Protein AF-A0A7V9GWQ8-F1 (afdb_monomer_lite)

pLDDT: mean 90.61, std 9.36, range [33.72, 96.94]

Secondary structure (DSSP, 8-state):
--PPPP-PPSS-----HHHHHHHHH--TT-TTTHHHHHHHHHHHHHHHHHHHHHHTTSTTHHHHHHHHHHHHS---S-HHHHHHHHHHHTTS-GGG-------EEEEEETTEEEEEE-HHHHHHHHHHHTTTS--TT--

Sequence (139 aa):
WSLPVAKVRRGQNRLNGAEALAFARMRYELPGGDFDRSLDQGLLLLGGLRRVREIADEPGTFERLVASFLANTDVDLPPAELYRLARAVLQVQPSKVTRCVIPGRTGSAGTASVVFADVDKARSWTGRARADAALQGGC

Radius of gyration: 17.51 Å; chains: 1; bounding box: 38×32×46 Å

Structure (mmCIF, N/CA/C/O backbone):
data_AF-A0A7V9GWQ8-F1
#
_entry.id   AF-A0A7V9GWQ8-F1
#
loop_
_atom_site.group_PDB
_atom_site.id
_atom_site.type_symbol
_atom_site.label_atom_id
_atom_site.label_alt_id
_atom_site.label_comp_id
_atom_site.label_asym_id
_atom_site.label_entity_id
_atom_site.label_seq_id
_atom_site.pdbx_PDB_ins_code
_atom_site.Cartn_x
_atom_site.Cartn_y
_atom_site.Cartn_z
_atom_site.occupancy
_atom_site.B_iso_or_equiv
_atom_site.auth_seq_id
_atom_site.auth_comp_id
_atom_site.auth_asym_id
_atom_site.auth_atom_id
_atom_site.pdbx_PDB_model_num
ATOM 1 N N . TRP A 1 1 ? 21.521 12.489 2.924 1.00 33.72 1 TRP A N 1
ATOM 2 C CA . TRP A 1 1 ? 20.822 11.725 3.974 1.00 33.72 1 TRP A CA 1
ATOM 3 C C . TRP A 1 1 ? 20.747 10.265 3.572 1.00 33.72 1 TRP A C 1
ATOM 5 O O . TRP A 1 1 ? 19.880 9.886 2.792 1.00 33.72 1 TRP A O 1
ATOM 15 N N . SER A 1 2 ? 21.701 9.466 4.039 1.00 42.97 2 SER A N 1
ATOM 16 C CA . SER A 1 2 ? 21.697 8.015 3.852 1.00 42.97 2 SER A CA 1
ATOM 17 C C . SER A 1 2 ? 20.751 7.434 4.895 1.00 42.97 2 SER A C 1
ATOM 19 O O . SER A 1 2 ? 21.027 7.532 6.089 1.00 42.97 2 SER A O 1
ATOM 21 N N . LEU A 1 3 ? 19.607 6.896 4.472 1.00 52.41 3 LEU A N 1
ATOM 22 C CA . LEU A 1 3 ? 18.796 6.095 5.383 1.00 52.41 3 LEU A CA 1
ATOM 23 C C . LEU A 1 3 ? 19.595 4.832 5.738 1.00 52.41 3 LEU A C 1
ATOM 25 O O . LEU A 1 3 ? 20.241 4.274 4.846 1.00 52.41 3 LEU A O 1
ATOM 29 N N . PRO A 1 4 ? 19.575 4.375 7.000 1.00 57.25 4 PRO A N 1
ATOM 30 C CA . PRO A 1 4 ? 20.115 3.067 7.340 1.00 57.25 4 PRO A CA 1
ATOM 31 C C . PRO A 1 4 ? 19.449 2.009 6.457 1.00 57.25 4 PRO A C 1
ATOM 33 O O . PRO A 1 4 ? 18.238 2.069 6.246 1.00 57.25 4 PRO A O 1
ATOM 36 N N . VAL A 1 5 ? 20.214 1.043 5.948 1.00 61.62 5 VAL A N 1
ATOM 37 C CA . VAL A 1 5 ? 19.629 -0.128 5.280 1.00 61.62 5 VAL A CA 1
ATOM 38 C C . VAL A 1 5 ? 18.719 -0.820 6.295 1.00 61.62 5 VAL A C 1
ATOM 40 O O . VAL A 1 5 ? 19.164 -1.143 7.401 1.00 61.62 5 VAL A O 1
ATOM 43 N N . ALA A 1 6 ? 17.441 -1.010 5.958 1.00 65.56 6 ALA A N 1
ATOM 44 C CA . ALA A 1 6 ? 16.541 -1.763 6.820 1.00 65.56 6 ALA A CA 1
ATOM 45 C C . ALA A 1 6 ? 17.091 -3.188 6.946 1.00 65.56 6 ALA A C 1
ATOM 47 O O . ALA A 1 6 ? 17.176 -3.910 5.954 1.00 65.56 6 ALA A O 1
ATOM 48 N N . LYS A 1 7 ? 17.478 -3.604 8.157 1.00 74.62 7 LYS A N 1
ATOM 49 C CA . LYS A 1 7 ? 17.930 -4.978 8.419 1.00 74.62 7 LYS A CA 1
ATOM 50 C C . LYS A 1 7 ? 16.718 -5.906 8.474 1.00 74.62 7 LYS A C 1
ATOM 52 O O . LYS A 1 7 ? 16.275 -6.308 9.547 1.00 74.62 7 LYS A O 1
ATOM 57 N N . VAL A 1 8 ? 16.159 -6.212 7.310 1.00 83.75 8 VAL A N 1
ATOM 58 C CA . VAL A 1 8 ? 15.021 -7.122 7.171 1.00 83.75 8 VAL A CA 1
ATOM 59 C C . VAL A 1 8 ? 15.533 -8.553 7.098 1.00 83.75 8 VAL A C 1
ATOM 61 O O . VAL A 1 8 ? 16.440 -8.869 6.331 1.00 83.75 8 VAL A O 1
ATOM 64 N N . ARG A 1 9 ? 14.951 -9.441 7.904 1.00 88.12 9 ARG A N 1
ATOM 65 C CA . ARG A 1 9 ? 15.231 -10.883 7.856 1.00 88.12 9 ARG A CA 1
ATOM 66 C C . ARG A 1 9 ? 14.114 -11.628 7.141 1.00 88.12 9 ARG A C 1
ATOM 68 O O . ARG A 1 9 ? 12.979 -11.163 7.080 1.00 88.12 9 ARG A O 1
ATOM 75 N N . ARG A 1 10 ? 14.403 -12.838 6.663 1.00 86.38 10 ARG A N 1
ATOM 76 C CA . ARG A 1 10 ? 13.364 -13.746 6.163 1.00 86.38 10 ARG A CA 1
ATOM 77 C C . ARG A 1 10 ? 12.310 -13.984 7.258 1.00 86.38 10 ARG A C 1
ATOM 79 O O . ARG A 1 10 ? 12.658 -14.317 8.390 1.00 86.38 10 ARG A O 1
ATOM 86 N N . GLY A 1 11 ? 11.032 -13.845 6.906 1.00 90.31 11 GLY A N 1
ATOM 87 C CA . GLY A 1 11 ? 9.900 -14.079 7.809 1.00 90.31 11 GLY A CA 1
ATOM 88 C C . GLY A 1 11 ? 9.335 -12.802 8.439 1.00 90.31 11 GLY A C 1
ATOM 89 O O . GLY A 1 11 ? 9.331 -11.737 7.825 1.00 90.31 11 GLY A O 1
ATOM 90 N N . GLN A 1 12 ? 8.791 -12.920 9.652 1.00 91.06 12 GLN A N 1
ATOM 91 C CA . GLN A 1 12 ? 8.115 -11.808 10.320 1.00 91.06 12 GLN A CA 1
ATOM 92 C C . GLN A 1 12 ? 9.118 -10.782 10.859 1.00 91.06 12 GLN A C 1
ATOM 94 O O . GLN A 1 12 ? 10.038 -11.111 11.613 1.00 91.06 12 GLN A O 1
ATOM 99 N N . ASN A 1 13 ? 8.885 -9.517 10.519 1.00 93.00 13 ASN A N 1
ATOM 100 C CA . ASN A 1 13 ? 9.661 -8.378 10.990 1.00 93.00 13 ASN A CA 1
ATOM 101 C C . ASN A 1 13 ? 8.735 -7.390 11.703 1.00 93.00 13 ASN A C 1
ATOM 103 O O . ASN A 1 13 ? 7.576 -7.229 11.320 1.00 93.00 13 ASN A O 1
ATOM 107 N N . ARG A 1 14 ? 9.259 -6.724 12.732 1.00 93.44 14 ARG A N 1
ATOM 108 C CA . ARG A 1 14 ? 8.667 -5.516 13.311 1.00 93.44 14 ARG A CA 1
ATOM 109 C C . ARG A 1 14 ? 9.606 -4.376 12.971 1.00 93.44 14 ARG A C 1
ATOM 111 O O . ARG A 1 14 ? 10.782 -4.470 13.297 1.00 93.44 14 ARG A O 1
ATOM 118 N N . LEU A 1 15 ? 9.082 -3.368 12.288 1.00 93.81 15 LEU A N 1
ATOM 119 C CA . LEU A 1 15 ? 9.851 -2.229 11.809 1.00 93.81 15 LEU A CA 1
ATOM 120 C C . LEU A 1 15 ? 9.330 -0.968 12.494 1.00 93.81 15 LEU A C 1
ATOM 122 O O . LEU A 1 15 ? 8.116 -0.773 12.589 1.00 93.81 15 LEU A O 1
ATOM 126 N N . ASN A 1 16 ? 10.235 -0.113 12.957 1.00 93.19 16 ASN A N 1
ATOM 127 C CA . ASN A 1 16 ? 9.895 1.261 13.316 1.00 93.19 16 ASN A CA 1
ATOM 128 C C . ASN A 1 16 ? 9.713 2.128 12.050 1.00 93.19 16 ASN A C 1
ATOM 130 O O . ASN A 1 16 ? 9.889 1.655 10.928 1.00 93.19 16 ASN A O 1
ATOM 134 N N . GLY A 1 17 ? 9.373 3.411 12.212 1.00 92.06 17 GLY A N 1
ATOM 135 C CA . GLY A 1 17 ? 9.125 4.307 11.074 1.00 92.06 17 GLY A CA 1
ATOM 136 C C . GLY A 1 17 ? 10.322 4.474 10.126 1.00 92.06 17 GLY A C 1
ATOM 137 O O . GLY A 1 17 ? 10.147 4.449 8.909 1.00 92.06 17 GLY A O 1
ATOM 138 N N . ALA A 1 18 ? 11.542 4.587 10.657 1.00 92.38 18 ALA A N 1
ATOM 139 C CA . ALA A 1 18 ? 12.748 4.731 9.841 1.00 92.38 18 ALA A CA 1
ATOM 140 C C . ALA A 1 18 ? 13.083 3.435 9.085 1.00 92.38 18 ALA A C 1
ATOM 142 O O . ALA A 1 1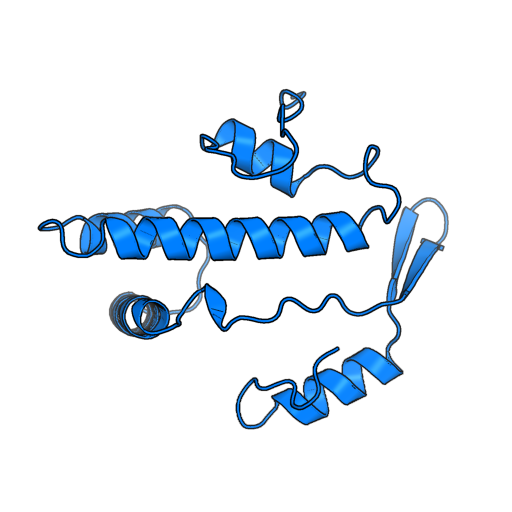8 ? 13.415 3.476 7.901 1.00 92.38 18 ALA A O 1
ATOM 143 N N . GLU A 1 19 ? 12.945 2.284 9.743 1.00 93.38 19 GLU A N 1
ATOM 144 C CA . GLU A 1 19 ? 13.148 0.967 9.133 1.00 93.38 19 GLU A CA 1
ATOM 145 C C . GLU A 1 19 ? 12.085 0.663 8.073 1.00 93.38 19 GLU A C 1
ATOM 147 O O . GLU A 1 19 ? 12.415 0.155 7.005 1.00 93.38 19 GLU A O 1
ATOM 152 N N . ALA A 1 20 ? 10.823 1.017 8.326 1.00 94.69 20 ALA A N 1
ATOM 153 C CA . ALA A 1 20 ? 9.733 0.878 7.366 1.00 94.69 20 ALA A CA 1
ATOM 154 C C . ALA A 1 20 ? 9.962 1.744 6.118 1.00 94.69 20 ALA A C 1
ATOM 156 O O . ALA A 1 20 ? 9.772 1.274 4.995 1.00 94.69 20 ALA A O 1
ATOM 157 N N . LEU A 1 21 ? 10.425 2.985 6.303 1.00 93.94 21 LEU A N 1
ATOM 158 C CA . LEU A 1 21 ? 10.778 3.875 5.199 1.00 93.94 21 LEU A CA 1
ATOM 159 C C . LEU A 1 21 ? 11.963 3.336 4.391 1.00 93.94 21 LEU A C 1
ATOM 161 O O . LEU A 1 21 ? 11.942 3.383 3.162 1.00 93.94 21 LEU A O 1
ATOM 165 N N . ALA A 1 22 ? 12.995 2.826 5.063 1.00 91.69 22 ALA A N 1
ATOM 166 C CA . ALA A 1 22 ? 14.139 2.217 4.397 1.00 91.69 22 ALA A CA 1
ATOM 167 C C . ALA A 1 22 ? 13.739 0.947 3.626 1.00 91.69 22 ALA A C 1
ATOM 169 O O . ALA A 1 22 ? 14.139 0.793 2.474 1.00 91.69 22 ALA A O 1
ATOM 170 N N . PHE A 1 23 ? 12.888 0.097 4.210 1.00 92.69 23 PHE A N 1
ATOM 171 C CA . PHE A 1 23 ? 12.331 -1.089 3.556 1.00 92.69 23 PHE A CA 1
ATOM 172 C C . PHE A 1 23 ? 11.558 -0.721 2.281 1.00 92.69 23 PHE A C 1
ATOM 174 O O . PHE A 1 23 ? 11.886 -1.202 1.203 1.00 92.69 23 PHE A O 1
ATOM 181 N N . ALA A 1 24 ? 10.618 0.227 2.357 1.00 93.44 24 ALA A N 1
ATOM 182 C CA . ALA A 1 24 ? 9.811 0.657 1.209 1.00 93.44 24 ALA A CA 1
ATOM 183 C C . ALA A 1 24 ? 10.601 1.357 0.083 1.00 93.44 24 ALA A C 1
ATOM 185 O O . ALA A 1 24 ? 10.078 1.549 -1.021 1.00 93.44 24 ALA A O 1
ATOM 186 N N . ARG A 1 25 ? 11.838 1.791 0.358 1.00 91.06 25 ARG A N 1
ATOM 187 C CA . ARG A 1 25 ? 12.713 2.497 -0.593 1.00 91.06 25 ARG A CA 1
ATOM 188 C C . ARG A 1 25 ? 13.822 1.623 -1.173 1.00 91.06 25 ARG A C 1
ATOM 190 O O . ARG A 1 25 ? 14.522 2.097 -2.072 1.00 91.06 25 ARG A O 1
ATOM 197 N N . MET A 1 26 ? 13.991 0.395 -0.683 1.00 88.38 26 MET A N 1
ATOM 198 C CA . MET A 1 26 ? 15.019 -0.521 -1.169 1.00 88.38 26 MET A CA 1
ATOM 199 C C . MET A 1 26 ? 14.842 -0.761 -2.675 1.00 88.38 26 MET A C 1
ATOM 201 O O . MET A 1 26 ? 13.729 -0.937 -3.157 1.00 88.38 26 MET A O 1
ATOM 205 N N . ARG A 1 27 ? 15.937 -0.683 -3.438 1.00 83.38 27 ARG A N 1
ATOM 206 C CA . ARG A 1 27 ? 15.916 -0.793 -4.910 1.00 83.38 27 ARG A CA 1
ATOM 207 C C . ARG A 1 27 ? 17.070 -1.628 -5.442 1.00 83.38 27 ARG A C 1
ATOM 209 O O . ARG A 1 27 ? 16.851 -2.541 -6.220 1.00 83.38 27 ARG A O 1
ATOM 216 N N . TYR A 1 28 ? 18.294 -1.288 -5.045 1.00 82.06 28 TYR A N 1
ATOM 217 C CA . TYR A 1 28 ? 19.507 -1.867 -5.633 1.00 82.06 28 TYR A CA 1
ATOM 218 C C . TYR A 1 28 ? 19.823 -3.278 -5.131 1.00 82.06 28 TYR A C 1
ATOM 220 O O . TYR A 1 28 ? 20.492 -4.033 -5.823 1.00 82.06 28 TYR A O 1
ATOM 228 N N . GLU A 1 29 ? 19.331 -3.635 -3.946 1.00 81.69 29 GLU A N 1
ATOM 229 C CA . GLU A 1 29 ? 19.513 -4.965 -3.352 1.00 81.69 29 GLU A CA 1
ATOM 230 C C . GLU A 1 29 ? 18.417 -5.956 -3.793 1.00 81.69 29 GLU A C 1
ATOM 232 O O . GLU A 1 29 ? 18.490 -7.138 -3.465 1.00 81.69 29 GLU A O 1
ATOM 237 N N . LEU A 1 30 ? 17.410 -5.491 -4.548 1.00 83.81 30 LEU A N 1
ATOM 238 C CA . LEU A 1 30 ? 16.283 -6.301 -5.009 1.00 83.81 30 LEU A CA 1
ATOM 239 C C . LEU A 1 30 ? 16.519 -6.790 -6.448 1.00 83.81 30 LEU A C 1
ATOM 241 O O . LEU A 1 30 ? 16.665 -5.953 -7.344 1.00 83.81 30 LEU A O 1
ATOM 245 N N . PRO A 1 31 ? 16.511 -8.111 -6.714 1.00 85.62 31 PRO A N 1
ATOM 246 C CA . PRO A 1 31 ? 16.719 -8.655 -8.059 1.00 85.62 31 PRO A CA 1
ATOM 247 C C . PRO A 1 31 ? 15.725 -8.126 -9.107 1.00 85.62 31 PRO A C 1
ATOM 249 O O . PRO A 1 31 ? 16.110 -7.878 -10.247 1.00 85.62 31 PRO A O 1
ATOM 252 N N . GLY A 1 32 ? 14.460 -7.920 -8.726 1.00 87.00 32 GLY A N 1
ATOM 253 C CA . GLY A 1 32 ? 13.404 -7.349 -9.567 1.00 87.00 32 GLY A CA 1
ATOM 254 C C . GLY A 1 32 ? 13.335 -5.817 -9.544 1.00 87.00 32 GLY A C 1
ATOM 255 O O . GLY A 1 32 ? 12.442 -5.231 -10.161 1.00 87.00 32 GLY A O 1
ATOM 256 N N . GLY A 1 33 ? 14.259 -5.146 -8.846 1.00 88.88 33 GLY A N 1
ATOM 257 C CA . GLY A 1 33 ? 14.378 -3.691 -8.803 1.00 88.88 33 GLY A CA 1
ATOM 258 C C . GLY A 1 33 ? 13.087 -2.990 -8.378 1.00 88.88 33 GLY A C 1
ATOM 259 O O . GLY A 1 33 ? 12.552 -3.224 -7.296 1.00 88.88 33 GLY A O 1
ATOM 260 N N . ASP A 1 34 ? 12.580 -2.100 -9.236 1.00 91.19 34 ASP A N 1
ATOM 261 C CA . ASP A 1 34 ? 11.386 -1.303 -8.936 1.00 91.19 34 ASP A CA 1
ATOM 262 C C . ASP A 1 34 ? 10.108 -2.153 -8.789 1.00 91.19 34 ASP A C 1
ATOM 264 O O . ASP A 1 34 ? 9.213 -1.751 -8.047 1.00 91.19 34 ASP A O 1
ATOM 268 N N . PHE A 1 35 ? 10.027 -3.330 -9.425 1.00 93.25 35 PHE A N 1
ATOM 269 C CA . PHE A 1 35 ? 8.871 -4.227 -9.297 1.00 93.25 35 PHE A CA 1
ATOM 270 C C . PHE A 1 35 ? 8.813 -4.888 -7.917 1.00 93.25 35 PHE A C 1
ATOM 272 O O . PHE A 1 35 ? 7.763 -4.879 -7.271 1.00 93.25 35 PHE A O 1
ATOM 279 N N . ASP A 1 36 ? 9.950 -5.390 -7.434 1.00 91.88 36 ASP A N 1
ATOM 280 C CA . ASP A 1 36 ? 10.071 -5.930 -6.077 1.00 91.88 36 ASP A CA 1
ATOM 281 C C . ASP A 1 36 ? 9.842 -4.826 -5.039 1.00 91.88 36 ASP A C 1
ATOM 283 O O . ASP A 1 36 ? 9.122 -5.027 -4.064 1.00 91.88 36 ASP A O 1
ATOM 287 N N . ARG A 1 37 ? 10.350 -3.612 -5.290 1.00 92.69 37 ARG A N 1
ATOM 288 C CA . ARG A 1 37 ? 10.074 -2.464 -4.418 1.00 92.69 37 ARG A CA 1
ATOM 289 C C . ARG A 1 37 ? 8.576 -2.164 -4.325 1.00 92.69 37 ARG A C 1
ATOM 291 O O . ARG A 1 37 ? 8.071 -1.922 -3.231 1.00 92.69 37 ARG A O 1
ATOM 298 N N . SER A 1 38 ? 7.841 -2.182 -5.439 1.00 94.62 38 SER A N 1
ATOM 299 C CA . SER A 1 38 ? 6.379 -2.023 -5.420 1.00 94.62 38 SER A CA 1
ATOM 300 C C . SER A 1 38 ? 5.680 -3.159 -4.666 1.00 94.62 38 SER A C 1
ATOM 302 O O . SER A 1 38 ? 4.700 -2.919 -3.954 1.00 94.62 38 SER A O 1
ATOM 304 N N . LEU A 1 39 ? 6.198 -4.386 -4.761 1.00 92.88 39 LEU A N 1
ATOM 305 C CA . LEU A 1 39 ? 5.695 -5.522 -3.993 1.00 92.88 39 LEU A CA 1
ATOM 306 C C . LEU A 1 39 ? 5.887 -5.309 -2.479 1.00 92.88 39 LEU A C 1
ATOM 308 O O . LEU A 1 39 ? 4.947 -5.541 -1.706 1.00 92.88 39 LEU A O 1
ATOM 312 N N . ASP A 1 40 ? 7.060 -4.830 -2.066 1.00 94.00 40 ASP A N 1
ATOM 313 C CA . ASP A 1 40 ? 7.406 -4.505 -0.678 1.00 94.00 40 ASP A CA 1
ATOM 314 C C . ASP A 1 40 ? 6.579 -3.340 -0.126 1.00 94.00 40 ASP A C 1
ATOM 316 O O . ASP A 1 40 ? 6.079 -3.408 0.998 1.00 94.00 40 ASP A O 1
ATOM 320 N N . GLN A 1 41 ? 6.327 -2.305 -0.929 1.00 95.38 41 GLN A N 1
ATOM 321 C CA . GLN A 1 41 ? 5.420 -1.210 -0.567 1.00 95.38 41 GLN A CA 1
ATOM 322 C C . GLN A 1 41 ? 3.999 -1.723 -0.293 1.00 95.38 41 GLN A C 1
ATOM 324 O O . GLN A 1 41 ? 3.390 -1.362 0.715 1.00 95.38 41 GLN A O 1
ATOM 329 N N . GLY A 1 42 ? 3.493 -2.644 -1.121 1.00 95.31 42 GLY A N 1
ATOM 330 C CA . GLY A 1 42 ? 2.226 -3.326 -0.851 1.00 95.31 42 GLY A CA 1
ATOM 331 C C . GLY A 1 42 ? 2.258 -4.160 0.437 1.00 95.31 42 GLY A C 1
ATOM 332 O O . GLY A 1 42 ? 1.265 -4.220 1.165 1.00 95.31 42 GLY A O 1
ATOM 333 N N . LEU A 1 43 ? 3.393 -4.791 0.761 1.00 94.62 43 LEU A N 1
ATOM 334 C CA . LEU A 1 43 ? 3.558 -5.524 2.020 1.00 94.62 43 LEU A CA 1
ATOM 335 C C . LEU A 1 43 ? 3.537 -4.585 3.231 1.00 94.62 43 LEU A C 1
ATOM 337 O O . LEU A 1 43 ? 2.913 -4.920 4.240 1.00 94.62 43 LEU A O 1
ATOM 341 N N . LEU A 1 44 ? 4.167 -3.413 3.123 1.00 95.94 44 LEU A N 1
ATOM 342 C CA . LEU A 1 44 ? 4.150 -2.387 4.161 1.00 95.94 44 LEU A CA 1
ATOM 343 C C . LEU A 1 44 ? 2.722 -1.898 4.434 1.00 95.94 44 LEU A C 1
ATOM 345 O O . LEU A 1 44 ? 2.325 -1.838 5.596 1.00 95.94 44 LEU A O 1
ATOM 349 N N . LEU A 1 45 ? 1.925 -1.632 3.391 1.00 95.81 45 LEU A N 1
ATOM 350 C CA . LEU A 1 45 ? 0.516 -1.240 3.542 1.00 95.81 45 LEU A CA 1
ATOM 351 C C . LEU A 1 45 ? -0.301 -2.312 4.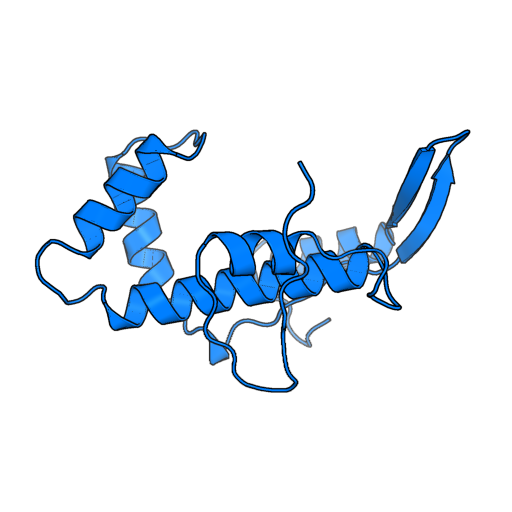281 1.00 95.81 45 LEU A C 1
ATOM 353 O O . LEU A 1 45 ? -1.049 -1.997 5.206 1.00 95.81 45 LEU A O 1
ATOM 357 N N . LEU A 1 46 ? -0.117 -3.594 3.941 1.00 96.19 46 LEU A N 1
ATOM 358 C CA . LEU A 1 46 ? -0.783 -4.694 4.650 1.00 96.19 46 LEU A CA 1
ATOM 359 C C . LEU A 1 46 ? -0.292 -4.864 6.091 1.00 96.19 46 LEU A C 1
ATOM 361 O O . LEU A 1 46 ? -1.084 -5.203 6.971 1.00 96.19 46 LEU A O 1
ATOM 365 N N . GLY A 1 47 ? 1.001 -4.658 6.347 1.00 96.00 47 GLY A N 1
ATOM 366 C CA . GLY A 1 47 ? 1.564 -4.641 7.697 1.00 96.00 47 GLY A CA 1
ATOM 367 C C . GLY A 1 47 ? 0.965 -3.519 8.547 1.00 96.00 47 GLY A C 1
ATOM 368 O O . GLY A 1 47 ? 0.538 -3.768 9.673 1.00 96.00 47 GLY A O 1
ATOM 369 N N . GLY A 1 48 ? 0.848 -2.321 7.970 1.00 95.62 48 GLY A N 1
ATOM 370 C CA . GLY A 1 48 ? 0.168 -1.177 8.570 1.00 95.62 48 GLY A CA 1
ATOM 371 C C . GLY A 1 48 ? -1.294 -1.483 8.886 1.00 95.62 48 GLY A C 1
ATOM 372 O O . GLY A 1 48 ? -1.707 -1.317 10.029 1.00 95.62 48 GLY A O 1
ATOM 373 N N . LEU A 1 49 ? -2.056 -2.027 7.930 1.00 96.50 49 LEU A N 1
ATOM 374 C CA . LEU A 1 49 ? -3.452 -2.415 8.157 1.00 96.50 49 LEU A CA 1
ATOM 375 C C . LEU A 1 49 ? -3.595 -3.438 9.292 1.00 96.50 49 LEU A C 1
ATOM 377 O O . LEU A 1 49 ? -4.469 -3.281 10.142 1.00 96.50 49 LEU A O 1
ATOM 381 N N . ARG A 1 50 ? -2.736 -4.469 9.341 1.00 96.19 50 ARG A N 1
ATOM 382 C CA . ARG A 1 50 ? -2.716 -5.421 10.467 1.00 96.19 50 ARG A CA 1
ATOM 383 C C . ARG A 1 50 ? -2.506 -4.691 11.788 1.00 96.19 50 ARG A C 1
ATOM 385 O O . ARG A 1 50 ? -3.296 -4.883 12.705 1.00 96.19 50 ARG A O 1
ATOM 392 N N . ARG A 1 51 ? -1.503 -3.811 11.855 1.00 95.31 51 ARG A N 1
ATOM 393 C CA . ARG A 1 51 ? -1.190 -3.076 13.081 1.00 95.31 51 ARG A CA 1
ATOM 394 C C . ARG A 1 51 ? -2.323 -2.153 13.515 1.00 95.31 51 ARG A C 1
ATOM 396 O O . ARG A 1 51 ? -2.647 -2.138 14.693 1.00 95.31 51 ARG A O 1
ATOM 403 N N . VAL A 1 52 ? -2.935 -1.411 12.591 1.00 94.88 52 VAL A N 1
ATOM 404 C CA . VAL A 1 52 ? -4.071 -0.537 12.915 1.00 94.88 52 VAL A CA 1
ATOM 405 C C . VAL A 1 52 ? -5.237 -1.366 13.450 1.00 94.88 52 VAL A C 1
ATOM 407 O O . VAL A 1 52 ? -5.798 -1.008 14.475 1.00 94.88 52 VAL A O 1
ATOM 410 N N . ARG A 1 53 ? -5.567 -2.501 12.821 1.00 95.56 53 ARG A N 1
ATOM 411 C CA . ARG A 1 53 ? -6.631 -3.395 13.309 1.00 95.56 53 ARG A CA 1
ATOM 412 C C . ARG A 1 53 ? -6.370 -3.937 14.717 1.00 95.56 53 ARG A C 1
ATOM 414 O O . ARG A 1 53 ? -7.326 -4.129 15.450 1.00 95.56 53 ARG A O 1
ATOM 421 N N . GLU A 1 54 ? -5.114 -4.187 15.085 1.00 94.75 54 GLU A N 1
ATOM 422 C CA . GLU A 1 54 ? -4.751 -4.653 16.434 1.00 94.75 54 GLU A CA 1
ATOM 423 C C . GLU A 1 54 ? -5.010 -3.606 17.526 1.00 94.75 54 GLU A C 1
ATOM 425 O O . GLU A 1 54 ? -5.249 -3.987 18.666 1.00 94.75 54 GLU A O 1
ATOM 430 N N . ILE A 1 55 ? -4.924 -2.312 17.199 1.00 95.25 55 ILE A N 1
ATOM 431 C CA . ILE A 1 55 ? -4.988 -1.211 18.181 1.00 95.25 55 ILE A CA 1
ATOM 432 C C . ILE A 1 55 ? -6.223 -0.321 18.031 1.00 95.25 55 ILE A C 1
ATOM 434 O O . ILE A 1 55 ? -6.411 0.599 18.819 1.00 95.25 55 ILE A O 1
ATOM 438 N N . ALA A 1 56 ? -7.051 -0.541 17.009 1.00 92.50 56 ALA A N 1
ATOM 439 C CA . ALA A 1 56 ? -8.180 0.335 16.699 1.00 92.50 56 ALA A CA 1
ATOM 440 C C . ALA A 1 56 ? -9.262 0.343 17.790 1.00 92.50 56 ALA A C 1
ATOM 442 O O . ALA A 1 56 ? -9.951 1.350 17.929 1.00 92.50 56 ALA A O 1
ATOM 443 N N . ASP A 1 57 ? -9.388 -0.743 18.560 1.00 92.38 57 ASP A N 1
ATOM 444 C CA . ASP A 1 57 ? -10.373 -0.868 19.643 1.00 92.38 57 ASP A CA 1
ATOM 445 C C . ASP A 1 57 ? -9.923 -0.173 20.942 1.00 92.38 57 ASP A C 1
ATOM 447 O O . ASP A 1 57 ? -10.710 -0.013 21.876 1.00 92.38 57 ASP A O 1
ATOM 451 N N . GLU A 1 58 ? -8.665 0.274 21.019 1.00 96.19 58 GLU A N 1
ATOM 452 C CA . GLU A 1 58 ? -8.180 1.064 22.148 1.00 96.19 58 GLU A CA 1
ATOM 453 C C . GLU A 1 58 ? -8.821 2.468 22.130 1.00 96.19 58 GLU A C 1
ATOM 455 O O . GLU A 1 58 ? -8.742 3.170 21.112 1.00 96.19 58 GLU A O 1
ATOM 460 N N . PRO A 1 59 ? -9.409 2.939 23.248 1.00 96.44 59 PRO A N 1
ATOM 461 C CA . PRO A 1 59 ? -10.087 4.231 23.297 1.00 96.44 59 PRO A CA 1
ATOM 462 C C . PRO A 1 59 ? -9.247 5.404 22.761 1.00 96.44 59 PRO A C 1
ATOM 464 O O . PRO A 1 59 ? -8.140 5.707 23.226 1.00 96.44 59 PRO A O 1
ATOM 467 N N . GLY A 1 60 ? -9.795 6.086 21.754 1.00 94.56 60 GLY A N 1
ATOM 468 C CA . GLY A 1 60 ? -9.189 7.247 21.105 1.00 94.56 60 GLY A CA 1
ATOM 469 C C . GLY A 1 60 ? -7.997 6.939 20.192 1.00 94.56 60 GLY A C 1
ATOM 470 O O . GLY A 1 60 ? -7.450 7.868 19.596 1.00 94.56 60 GLY A O 1
ATOM 471 N N . THR A 1 61 ? -7.543 5.683 20.079 1.00 94.62 61 THR A N 1
ATOM 472 C CA . THR A 1 61 ? -6.409 5.336 19.206 1.00 94.62 61 THR A CA 1
ATOM 473 C C . THR A 1 61 ? -6.780 5.528 17.742 1.00 94.62 61 THR A C 1
ATOM 475 O O . THR A 1 61 ? -6.006 6.130 16.998 1.00 94.62 61 THR A O 1
ATOM 478 N N . PHE A 1 62 ? -7.975 5.103 17.332 1.00 94.00 62 PHE A N 1
ATOM 479 C CA . PHE A 1 62 ? -8.432 5.273 15.956 1.00 94.00 62 PHE A CA 1
ATOM 480 C C . PHE A 1 62 ? -8.505 6.752 15.541 1.00 94.00 62 PHE A C 1
ATOM 482 O O . PHE A 1 62 ? -7.966 7.133 14.502 1.00 94.00 62 PHE A O 1
ATOM 489 N N . GLU A 1 63 ? -9.087 7.609 16.379 1.00 93.94 63 GLU A N 1
ATOM 490 C CA . GLU A 1 63 ? -9.196 9.051 16.137 1.00 93.94 63 GLU A CA 1
ATOM 491 C C . GLU A 1 63 ? -7.815 9.710 16.036 1.00 93.94 63 GLU A C 1
ATOM 493 O O . GLU A 1 63 ? -7.575 10.501 15.122 1.00 93.94 63 GLU A O 1
ATOM 498 N N . ARG A 1 64 ? -6.876 9.345 16.924 1.00 95.31 64 ARG A N 1
ATOM 499 C CA . ARG A 1 64 ? -5.487 9.832 16.868 1.00 95.31 64 ARG A CA 1
ATOM 500 C C . ARG A 1 64 ? -4.781 9.415 15.580 1.00 95.31 64 ARG A C 1
ATOM 502 O O . ARG A 1 64 ? -4.030 10.214 15.025 1.00 95.31 64 ARG A O 1
ATOM 509 N N . LEU A 1 65 ? -5.019 8.197 15.091 1.00 94.06 65 LEU A N 1
ATOM 510 C CA . LEU A 1 65 ? -4.439 7.722 13.833 1.00 94.06 65 LEU A CA 1
ATOM 511 C C . LEU A 1 65 ? -4.985 8.498 12.631 1.00 94.06 65 LEU A C 1
ATOM 513 O O . LEU A 1 65 ? -4.198 8.938 11.796 1.00 94.06 65 LEU A O 1
ATOM 517 N N . VAL A 1 66 ? -6.301 8.722 12.562 1.00 94.25 66 VAL A N 1
ATOM 518 C CA . VAL A 1 66 ? -6.917 9.516 11.483 1.00 94.25 66 VAL A CA 1
ATOM 519 C C . VAL A 1 66 ? -6.415 10.962 11.520 1.00 94.25 66 VAL A C 1
ATOM 521 O O . VAL A 1 66 ? -6.035 11.505 10.484 1.00 94.25 66 VAL A O 1
ATOM 524 N N . ALA A 1 67 ? -6.340 11.576 12.704 1.00 94.19 67 ALA A N 1
ATOM 525 C CA . ALA A 1 67 ? -5.804 12.927 12.864 1.00 94.19 67 ALA A CA 1
ATOM 526 C C . ALA A 1 67 ? -4.323 13.017 12.453 1.00 94.19 67 ALA A C 1
ATOM 528 O O . ALA A 1 67 ? -3.930 13.941 11.744 1.00 94.19 67 ALA A O 1
ATOM 529 N N . SER A 1 68 ? -3.504 12.035 12.846 1.00 94.69 68 SER A N 1
ATOM 530 C CA . SER A 1 68 ? -2.098 11.960 12.437 1.00 94.69 68 SER A CA 1
ATOM 531 C C . SER A 1 68 ? -1.954 11.788 10.924 1.00 94.69 68 SER A C 1
ATOM 533 O O . SER A 1 68 ? -1.091 12.436 10.333 1.00 94.69 68 SER A O 1
ATOM 535 N N . PHE A 1 69 ? -2.809 10.982 10.289 1.00 94.06 69 PHE A N 1
ATOM 536 C CA . PHE A 1 69 ? -2.820 10.813 8.837 1.00 94.06 69 PHE A CA 1
ATOM 537 C C . PHE A 1 69 ? -3.134 12.130 8.119 1.00 94.06 69 PHE A C 1
ATOM 539 O O . PHE A 1 69 ? -2.369 12.521 7.242 1.00 94.06 69 PHE A O 1
ATOM 546 N N . LEU A 1 70 ? -4.189 12.843 8.539 1.00 94.06 70 LEU A N 1
ATOM 547 C CA . LEU A 1 70 ? -4.566 14.155 7.988 1.00 94.06 70 LEU A CA 1
ATOM 548 C C . LEU A 1 70 ? -3.453 15.196 8.124 1.00 94.06 70 LEU A C 1
ATOM 550 O O . LEU A 1 70 ? -3.240 15.993 7.220 1.00 94.06 70 LEU A O 1
ATOM 554 N N . ALA A 1 71 ? -2.732 15.191 9.245 1.00 95.06 71 ALA A N 1
ATOM 555 C CA . ALA A 1 71 ? -1.659 16.151 9.485 1.00 95.06 71 ALA A CA 1
ATOM 556 C C . ALA A 1 71 ? -0.393 15.888 8.647 1.00 95.06 71 ALA A C 1
ATOM 558 O O . ALA A 1 71 ? 0.443 16.779 8.527 1.00 95.06 71 ALA A O 1
ATOM 559 N N . ASN A 1 72 ? -0.219 14.674 8.112 1.00 96.06 72 ASN A N 1
ATOM 560 C CA . ASN A 1 72 ? 1.027 14.241 7.463 1.00 96.06 72 ASN A CA 1
ATOM 561 C C . ASN A 1 72 ? 0.835 13.726 6.029 1.00 96.06 72 ASN A C 1
ATOM 563 O O . ASN A 1 72 ? 1.796 13.248 5.425 1.00 96.06 72 ASN A O 1
ATOM 567 N N . THR A 1 73 ? -0.380 13.800 5.486 1.00 95.50 73 THR A N 1
ATOM 568 C CA . THR A 1 73 ? -0.706 13.296 4.150 1.00 95.50 73 THR A CA 1
ATOM 569 C C . THR A 1 73 ? -1.524 14.330 3.404 1.00 95.50 73 THR A C 1
ATOM 571 O O . THR A 1 73 ? -2.495 14.855 3.942 1.00 95.50 73 THR A O 1
ATOM 574 N N . ASP A 1 74 ? -1.147 14.586 2.157 1.00 95.88 74 ASP A N 1
ATOM 575 C CA . ASP A 1 74 ? -1.978 15.351 1.237 1.00 95.88 74 ASP A CA 1
ATOM 576 C C . ASP A 1 74 ? -3.119 14.455 0.736 1.00 95.88 74 ASP A C 1
ATOM 578 O O . ASP A 1 74 ? -2.877 13.387 0.167 1.00 95.88 74 ASP A O 1
ATOM 582 N N . VAL A 1 75 ? -4.359 14.841 1.029 1.00 93.31 75 VAL A N 1
ATOM 583 C CA . VAL A 1 75 ? -5.562 14.074 0.699 1.00 93.31 75 VAL A CA 1
ATOM 584 C C . VAL A 1 75 ? -6.679 15.026 0.292 1.00 93.31 75 VAL A C 1
ATOM 586 O O . VAL A 1 75 ? -6.893 16.056 0.928 1.00 93.31 75 VAL A O 1
ATOM 589 N N . ASP A 1 76 ? -7.426 14.659 -0.745 1.00 94.75 76 ASP A N 1
ATOM 590 C CA . ASP A 1 76 ? -8.530 15.450 -1.299 1.00 94.75 76 ASP A CA 1
ATOM 591 C C . ASP A 1 76 ? -9.903 15.073 -0.710 1.00 94.75 76 ASP A C 1
ATOM 593 O O . ASP A 1 76 ? -10.944 15.337 -1.309 1.00 94.75 76 ASP A O 1
ATOM 597 N N . LEU A 1 77 ? -9.917 14.469 0.484 1.00 94.19 77 LEU A N 1
ATOM 598 C CA . LEU A 1 77 ? -11.132 14.032 1.168 1.00 94.19 77 LEU A CA 1
ATOM 599 C C . LEU A 1 77 ? -11.428 1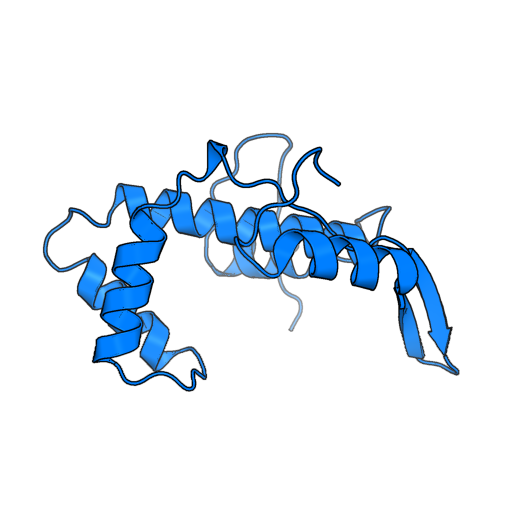4.905 2.392 1.00 94.19 77 LEU A C 1
ATOM 601 O O . LEU A 1 77 ? -10.546 15.102 3.235 1.00 94.19 77 LEU A O 1
ATOM 605 N N . PRO A 1 78 ? -12.684 15.350 2.581 1.00 93.56 78 PRO A N 1
ATOM 606 C CA . PRO A 1 78 ? -13.106 15.977 3.826 1.00 93.56 78 PRO A CA 1
ATOM 607 C C . PRO A 1 78 ? -12.857 15.057 5.039 1.00 93.56 78 PRO A C 1
ATOM 609 O O . PRO A 1 78 ? -13.042 13.839 4.933 1.00 93.56 78 PRO A O 1
ATOM 612 N N . PRO A 1 79 ? -12.542 15.597 6.234 1.00 91.56 79 PRO A N 1
ATOM 613 C CA . PRO A 1 79 ? -12.214 14.782 7.411 1.00 91.56 79 PRO A CA 1
ATOM 614 C C . PRO A 1 79 ? -13.267 13.725 7.778 1.00 91.56 79 PRO A C 1
ATOM 616 O O . PRO A 1 79 ? -12.926 12.603 8.155 1.00 91.56 79 PRO A O 1
ATOM 619 N N . ALA A 1 80 ? -14.556 14.054 7.639 1.00 94.00 80 ALA A N 1
ATOM 620 C CA . ALA A 1 80 ? -15.648 13.124 7.922 1.00 94.00 80 ALA A CA 1
ATOM 621 C C . ALA A 1 80 ? -15.697 11.945 6.932 1.00 94.00 80 ALA A C 1
ATOM 623 O O . ALA A 1 80 ? -16.025 10.823 7.322 1.00 94.00 80 ALA A O 1
ATOM 624 N N . GLU A 1 81 ? -15.363 12.179 5.662 1.00 95.94 81 GLU A N 1
ATOM 625 C CA . GLU A 1 81 ? -15.304 11.133 4.639 1.00 95.94 81 GLU A CA 1
ATOM 626 C C . GLU A 1 81 ? -14.086 10.241 4.839 1.00 95.94 81 GLU A C 1
ATOM 628 O O . GLU A 1 81 ? -14.222 9.017 4.823 1.00 95.94 81 GLU A O 1
ATOM 633 N N . LEU A 1 82 ? -12.927 10.833 5.146 1.00 94.12 82 LEU A N 1
ATOM 634 C CA . LEU A 1 82 ? -11.735 10.070 5.494 1.00 94.12 82 LEU A CA 1
ATOM 635 C C . LEU A 1 82 ? -11.975 9.175 6.717 1.00 94.12 82 LEU A C 1
ATOM 637 O O . LEU A 1 82 ? -11.586 8.010 6.700 1.00 94.12 82 LEU A O 1
ATOM 641 N N . TYR A 1 83 ? -12.643 9.677 7.763 1.00 94.25 83 TYR A N 1
ATOM 642 C CA . TYR A 1 83 ? -12.978 8.864 8.936 1.00 94.25 83 TYR A CA 1
ATOM 643 C C . TYR A 1 83 ? -13.834 7.649 8.548 1.00 94.25 83 TYR A C 1
ATOM 645 O O . TYR A 1 83 ? -13.536 6.522 8.951 1.00 94.25 83 TYR A O 1
ATOM 653 N N . ARG A 1 84 ? -14.873 7.845 7.721 1.00 95.94 84 ARG A N 1
ATOM 654 C CA . ARG A 1 84 ? -15.720 6.745 7.221 1.00 95.94 84 ARG A CA 1
ATOM 655 C C . ARG A 1 84 ? -14.920 5.751 6.381 1.00 95.94 84 ARG A C 1
ATOM 657 O O . ARG A 1 84 ? -15.054 4.546 6.593 1.00 95.94 84 ARG A O 1
ATOM 664 N N . LEU A 1 85 ? -14.068 6.239 5.479 1.00 94.94 85 LEU A N 1
ATOM 665 C CA . LEU A 1 85 ? -13.197 5.402 4.656 1.00 94.94 85 LEU A CA 1
ATOM 666 C C . LEU A 1 85 ? -12.239 4.581 5.526 1.00 94.94 85 LEU A C 1
ATOM 668 O O . LEU A 1 85 ? -12.146 3.368 5.358 1.00 94.94 85 LEU A O 1
ATOM 672 N N . ALA A 1 86 ? -11.586 5.206 6.505 1.00 94.00 86 ALA A N 1
ATOM 673 C CA . ALA A 1 86 ? -10.688 4.526 7.429 1.00 94.00 86 ALA A CA 1
ATOM 674 C C . ALA A 1 86 ? -11.418 3.423 8.218 1.00 94.00 86 ALA A C 1
ATOM 676 O O . ALA A 1 86 ? -10.896 2.316 8.345 1.00 94.00 86 ALA A O 1
ATOM 677 N N . ARG A 1 87 ? -12.659 3.663 8.671 1.00 94.94 87 ARG A N 1
ATOM 678 C CA . ARG A 1 87 ? -13.491 2.636 9.330 1.00 94.94 87 ARG A CA 1
ATOM 679 C C . ARG A 1 87 ? -13.855 1.486 8.391 1.00 94.94 87 ARG A C 1
ATOM 681 O O . ARG A 1 87 ? -13.831 0.332 8.820 1.00 94.94 87 ARG A O 1
ATOM 688 N N . ALA A 1 88 ? -14.167 1.778 7.129 1.00 95.06 88 ALA A N 1
ATOM 689 C CA . ALA A 1 88 ? -14.452 0.762 6.118 1.00 95.06 88 ALA A CA 1
ATOM 690 C C . ALA A 1 88 ? -13.212 -0.093 5.807 1.00 95.06 88 ALA A C 1
ATOM 692 O O . ALA A 1 88 ? -13.3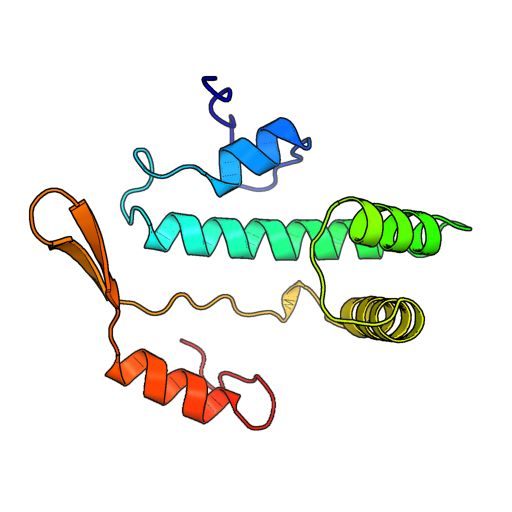02 -1.318 5.736 1.00 95.06 88 ALA A O 1
ATOM 693 N N . VAL A 1 89 ? -12.032 0.527 5.715 1.00 92.94 89 VAL A N 1
ATOM 694 C CA . VAL A 1 89 ? -10.755 -0.167 5.491 1.00 92.94 89 VAL A CA 1
ATOM 695 C C . VAL A 1 89 ? -10.445 -1.163 6.614 1.00 92.94 89 VAL A C 1
ATOM 697 O O . VAL A 1 89 ? -9.934 -2.247 6.337 1.00 92.94 89 VAL A O 1
ATOM 700 N N . LEU A 1 90 ? -10.834 -0.884 7.865 1.00 94.31 90 LEU A N 1
ATOM 701 C CA . LEU A 1 90 ? -10.701 -1.853 8.964 1.00 94.31 90 LEU A CA 1
ATOM 702 C C . LEU A 1 90 ? -11.547 -3.119 8.792 1.00 94.31 90 LEU A C 1
ATOM 704 O O . LEU A 1 90 ? -11.308 -4.094 9.499 1.00 94.31 90 LEU A O 1
ATOM 708 N N . GLN A 1 91 ? -12.501 -3.163 7.861 1.00 94.12 91 GLN A N 1
ATOM 709 C CA . GLN A 1 91 ? -13.245 -4.386 7.541 1.00 94.12 91 GLN A CA 1
ATOM 710 C C . GLN A 1 91 ? -12.480 -5.303 6.576 1.00 94.12 91 GLN A C 1
ATOM 712 O O . GLN A 1 91 ? -12.752 -6.503 6.511 1.00 94.12 91 GLN A O 1
ATOM 717 N N . VAL A 1 92 ? -11.464 -4.782 5.879 1.00 93.62 92 VAL A N 1
ATOM 718 C CA . VAL A 1 92 ? -10.628 -5.569 4.967 1.00 93.62 92 VAL A CA 1
ATOM 719 C C . VAL A 1 92 ? -9.784 -6.557 5.768 1.00 93.62 92 VAL A C 1
ATOM 721 O O . VAL A 1 92 ? -9.020 -6.173 6.658 1.00 93.62 92 VAL A O 1
ATOM 724 N N . GLN A 1 93 ? -9.908 -7.848 5.453 1.00 93.50 93 GLN A N 1
ATOM 725 C CA . GLN A 1 93 ? -9.098 -8.905 6.061 1.00 93.50 93 GLN A CA 1
ATOM 726 C C . GLN A 1 93 ? -7.728 -8.947 5.367 1.00 93.50 93 GLN A C 1
ATOM 728 O O . GLN A 1 93 ? -7.673 -9.328 4.197 1.00 93.50 93 GLN A O 1
ATOM 733 N N . PRO A 1 94 ? -6.608 -8.622 6.046 1.00 94.06 94 PRO A N 1
ATOM 734 C CA . PRO A 1 94 ? -5.303 -8.529 5.382 1.00 94.06 94 PRO A CA 1
ATOM 735 C C . PRO A 1 94 ? -4.825 -9.845 4.753 1.00 94.06 94 PRO A C 1
ATOM 737 O O . PRO A 1 94 ? -4.017 -9.829 3.833 1.00 94.06 94 PRO A O 1
ATOM 740 N N . SER A 1 95 ? -5.305 -10.990 5.250 1.00 91.94 95 SER A N 1
ATOM 741 C CA . SER A 1 95 ? -5.023 -12.322 4.698 1.00 91.94 95 SER A CA 1
ATOM 742 C C . SER A 1 95 ? -5.745 -12.613 3.380 1.00 91.94 95 SER A C 1
ATOM 744 O O . SER A 1 95 ? -5.351 -13.540 2.681 1.00 91.94 95 SER A O 1
ATOM 746 N N . LYS A 1 96 ? -6.780 -11.839 3.035 1.00 91.38 96 LYS A N 1
ATOM 747 C CA . LYS A 1 96 ? -7.561 -11.985 1.797 1.00 91.38 96 LYS A CA 1
ATOM 748 C C . LYS A 1 96 ? -7.153 -10.993 0.706 1.00 91.38 96 LYS A C 1
ATOM 750 O O . LYS A 1 96 ? -7.773 -10.969 -0.350 1.00 91.38 96 LYS A O 1
ATOM 755 N N . VAL A 1 97 ? -6.136 -10.165 0.952 1.00 91.38 97 VAL A N 1
ATOM 756 C CA . VAL A 1 97 ? -5.645 -9.203 -0.038 1.00 91.38 97 VAL A CA 1
ATOM 757 C C . VAL A 1 97 ? -4.529 -9.832 -0.860 1.00 91.38 97 VAL A C 1
ATOM 759 O O . VAL A 1 97 ? -3.432 -10.086 -0.356 1.00 91.38 97 VAL A O 1
ATOM 762 N N . THR A 1 98 ? -4.795 -10.026 -2.147 1.00 88.56 98 THR A N 1
ATOM 763 C CA . THR A 1 98 ? -3.769 -10.365 -3.134 1.00 88.56 98 THR A CA 1
ATOM 764 C C . THR A 1 98 ? -3.029 -9.098 -3.550 1.00 88.56 98 THR A C 1
ATOM 766 O O . THR A 1 98 ? -3.644 -8.086 -3.876 1.00 88.56 98 THR A O 1
ATOM 769 N N . ARG A 1 99 ? -1.694 -9.147 -3.551 1.00 89.94 99 ARG A N 1
ATOM 770 C CA . ARG A 1 99 ? -0.849 -8.058 -4.054 1.00 89.94 99 ARG A CA 1
ATOM 771 C C . ARG A 1 99 ? -0.392 -8.409 -5.459 1.00 89.94 99 ARG A C 1
ATOM 773 O O . ARG A 1 99 ? 0.281 -9.418 -5.640 1.00 89.94 99 ARG A O 1
ATOM 780 N N . CYS A 1 100 ? -0.735 -7.558 -6.412 1.00 90.94 100 CYS A N 1
ATOM 781 C CA . CYS A 1 100 ? -0.337 -7.692 -7.803 1.00 90.94 100 CYS A CA 1
ATOM 782 C C . CYS A 1 100 ? 0.483 -6.469 -8.203 1.00 90.94 100 CYS A C 1
ATOM 784 O O . CYS A 1 100 ? 0.067 -5.338 -7.955 1.00 90.94 100 CYS A O 1
ATOM 786 N N . VAL A 1 101 ? 1.633 -6.694 -8.830 1.00 93.31 101 VAL A N 1
ATOM 787 C CA . VAL A 1 101 ? 2.425 -5.638 -9.464 1.00 93.31 101 VAL A CA 1
ATOM 788 C C . VAL A 1 101 ? 2.280 -5.821 -10.967 1.00 93.31 101 VAL A C 1
ATOM 790 O O . VAL A 1 101 ? 2.458 -6.934 -11.462 1.00 93.31 101 VAL A O 1
ATOM 793 N N . ILE A 1 102 ? 1.916 -4.755 -11.688 1.00 94.50 102 ILE A N 1
ATOM 794 C CA . ILE A 1 102 ? 1.867 -4.796 -13.155 1.00 94.50 102 ILE A CA 1
ATOM 795 C C . ILE A 1 102 ? 3.259 -5.205 -13.649 1.00 94.50 102 ILE A C 1
ATOM 797 O O . ILE A 1 102 ? 4.228 -4.528 -13.298 1.00 94.50 102 ILE A O 1
ATOM 801 N N . PRO A 1 103 ? 3.393 -6.294 -14.426 1.00 93.56 103 PRO A N 1
ATOM 802 C CA . PRO A 1 103 ? 4.700 -6.731 -14.879 1.00 93.56 103 PRO A CA 1
ATOM 803 C C . PRO A 1 103 ? 5.244 -5.777 -15.937 1.00 93.56 103 PRO A C 1
ATOM 805 O O . PRO A 1 103 ? 4.558 -4.889 -16.439 1.00 93.56 103 PRO A O 1
ATOM 808 N N . GLY A 1 104 ? 6.500 -5.973 -16.296 1.00 94.25 104 GLY A N 1
ATOM 809 C CA . GLY A 1 104 ? 7.156 -5.175 -17.309 1.00 94.25 104 GLY A CA 1
ATOM 810 C C . GLY A 1 104 ? 8.650 -5.415 -17.277 1.00 94.25 104 GLY A C 1
ATOM 811 O O . GLY A 1 104 ? 9.120 -6.458 -16.825 1.00 94.25 104 GLY A O 1
ATOM 812 N N . ARG A 1 105 ? 9.401 -4.421 -17.735 1.00 93.38 105 ARG A N 1
ATOM 813 C CA . ARG A 1 105 ? 10.861 -4.430 -17.684 1.00 93.38 105 ARG A CA 1
ATOM 814 C C . ARG A 1 105 ? 11.397 -3.084 -17.237 1.00 93.38 105 ARG A C 1
ATOM 816 O O . ARG A 1 105 ? 10.805 -2.042 -17.512 1.00 93.38 105 ARG A O 1
ATOM 823 N N . THR A 1 106 ? 12.549 -3.100 -16.590 1.00 90.88 106 THR A N 1
ATOM 824 C CA . THR A 1 106 ? 13.343 -1.890 -16.391 1.00 90.88 106 THR A CA 1
ATOM 825 C C . THR A 1 106 ? 14.096 -1.545 -17.680 1.00 90.88 106 THR A C 1
ATOM 827 O O . THR A 1 106 ? 14.250 -2.369 -18.588 1.00 90.88 106 THR A O 1
ATOM 830 N N . GLY A 1 107 ? 14.530 -0.297 -17.802 1.00 91.25 107 GLY A N 1
ATOM 831 C CA . GLY A 1 107 ? 15.385 0.151 -18.894 1.00 91.25 107 GLY A CA 1
ATOM 832 C C . GLY A 1 107 ? 15.740 1.624 -18.758 1.00 91.25 107 GLY A C 1
ATOM 833 O O . GLY A 1 107 ? 15.608 2.201 -17.677 1.00 91.25 107 GLY A O 1
ATOM 834 N N . SER A 1 108 ? 16.163 2.227 -19.866 1.00 94.94 108 SER A N 1
ATOM 835 C CA . SER A 1 108 ? 16.544 3.638 -19.911 1.00 94.94 108 SER A CA 1
ATOM 836 C C . SER A 1 108 ? 15.753 4.398 -20.970 1.00 94.94 108 SER A C 1
ATOM 838 O O . SER A 1 108 ? 15.506 3.881 -22.060 1.00 94.94 108 SER A O 1
ATOM 840 N N . ALA A 1 109 ? 15.387 5.637 -20.650 1.00 94.75 109 ALA A N 1
ATOM 841 C CA . ALA A 1 109 ? 14.905 6.637 -21.594 1.00 94.75 109 ALA A CA 1
ATOM 842 C C . ALA A 1 109 ? 15.880 7.821 -21.546 1.00 94.75 109 ALA A C 1
ATOM 844 O O . ALA A 1 109 ? 15.891 8.596 -20.588 1.00 94.75 109 ALA A O 1
ATOM 845 N N . GLY A 1 110 ? 16.772 7.908 -22.536 1.00 94.69 110 GLY A N 1
ATOM 846 C CA . GLY A 1 110 ? 17.945 8.778 -22.446 1.00 94.69 110 GLY A CA 1
ATOM 847 C C . GLY A 1 110 ? 18.840 8.369 -21.270 1.00 94.69 110 GLY A C 1
ATOM 848 O O . GLY A 1 110 ? 19.211 7.203 -21.147 1.00 94.69 110 GLY A O 1
ATOM 849 N N . THR A 1 111 ? 19.160 9.319 -20.391 1.00 94.69 111 THR A N 1
ATOM 850 C CA . THR A 1 111 ? 19.964 9.089 -19.175 1.00 94.69 111 THR A CA 1
ATOM 851 C C . THR A 1 111 ? 19.136 8.646 -17.967 1.00 94.69 111 THR A C 1
ATOM 853 O O . THR A 1 111 ? 19.701 8.296 -16.931 1.00 94.69 111 THR A O 1
ATOM 856 N N . ALA A 1 112 ? 17.805 8.658 -18.070 1.00 93.31 112 ALA A N 1
ATOM 857 C CA . ALA A 1 112 ? 16.922 8.313 -16.967 1.00 93.31 112 ALA A CA 1
ATOM 858 C C . ALA A 1 112 ? 16.639 6.808 -16.928 1.00 93.31 112 ALA A C 1
ATOM 860 O O . ALA A 1 112 ? 16.294 6.200 -17.942 1.00 93.31 112 ALA A O 1
ATOM 861 N N . SER A 1 113 ? 16.723 6.221 -15.734 1.00 88.44 113 SER A N 1
ATOM 862 C CA . SER A 1 113 ? 16.233 4.868 -15.467 1.00 88.44 113 SER A CA 1
ATOM 863 C C . SER A 1 113 ? 14.708 4.888 -15.354 1.00 88.44 113 SER A C 1
ATOM 865 O O . SER A 1 113 ? 14.160 5.660 -14.567 1.00 88.44 113 SER A O 1
ATOM 867 N N . VAL A 1 114 ? 14.033 4.042 -16.132 1.00 91.88 114 VAL A N 1
ATOM 868 C CA . VAL A 1 114 ? 12.568 3.986 -16.231 1.00 91.88 114 VAL A CA 1
ATOM 869 C C . VAL A 1 114 ? 12.042 2.553 -16.138 1.00 91.88 114 VAL A C 1
ATOM 871 O O . VAL A 1 114 ? 12.768 1.580 -16.361 1.00 91.88 114 VAL A O 1
ATOM 874 N N . VAL A 1 115 ? 10.748 2.437 -15.842 1.00 92.62 115 VAL A N 1
ATOM 875 C CA . VAL A 1 115 ? 9.985 1.188 -15.910 1.00 92.62 115 VAL A CA 1
ATOM 876 C C . VAL A 1 115 ? 9.089 1.224 -17.145 1.00 92.62 115 VAL A C 1
ATOM 878 O O . VAL A 1 115 ? 8.274 2.128 -17.305 1.00 92.62 115 VAL A O 1
ATOM 881 N N . PHE A 1 116 ? 9.221 0.217 -18.002 1.00 95.12 116 PHE A N 1
ATOM 882 C CA . PHE A 1 116 ? 8.305 -0.049 -19.105 1.00 95.12 116 PHE A CA 1
ATOM 883 C C . PHE A 1 116 ? 7.294 -1.100 -18.647 1.00 95.12 116 PHE A C 1
ATOM 885 O O . PHE A 1 116 ? 7.594 -2.296 -18.650 1.00 95.12 116 PHE A O 1
ATOM 892 N N . ALA A 1 117 ? 6.119 -0.646 -18.212 1.00 94.19 117 ALA A N 1
ATOM 893 C CA . ALA A 1 117 ? 5.031 -1.522 -17.785 1.00 94.19 117 ALA A CA 1
ATOM 894 C C . ALA A 1 117 ? 4.376 -2.243 -18.979 1.00 94.19 117 ALA A C 1
ATOM 896 O O . ALA A 1 117 ? 4.264 -1.684 -20.071 1.00 94.19 117 ALA A O 1
ATOM 897 N N . ASP A 1 118 ? 3.904 -3.468 -18.754 1.00 96.62 118 ASP A N 1
ATOM 898 C CA . ASP A 1 118 ? 3.039 -4.219 -19.667 1.00 96.62 118 ASP A CA 1
ATOM 899 C C . ASP A 1 118 ? 1.648 -3.562 -19.685 1.00 96.62 118 ASP A C 1
ATOM 901 O O . ASP A 1 118 ? 0.797 -3.805 -18.824 1.00 96.62 118 ASP A O 1
ATOM 905 N N . VAL A 1 119 ? 1.445 -2.658 -20.647 1.00 96.88 119 VAL A N 1
ATOM 906 C CA . VAL A 1 119 ? 0.229 -1.838 -20.751 1.00 96.88 119 VAL A CA 1
ATOM 907 C C . VAL A 1 119 ? -1.004 -2.688 -21.058 1.00 96.88 119 VAL A C 1
ATOM 909 O O . VAL A 1 119 ? -2.089 -2.386 -20.559 1.00 96.88 119 VAL A O 1
ATOM 912 N N . ASP A 1 120 ? -0.867 -3.762 -21.833 1.00 96.94 120 ASP A N 1
ATOM 913 C CA . ASP A 1 120 ? -1.999 -4.629 -22.165 1.00 96.94 120 ASP A CA 1
ATOM 914 C C . ASP A 1 120 ? -2.447 -5.429 -20.945 1.00 96.94 120 ASP A C 1
ATOM 916 O O . ASP A 1 120 ? -3.647 -5.533 -20.665 1.00 96.94 120 ASP A O 1
ATOM 920 N N . LYS A 1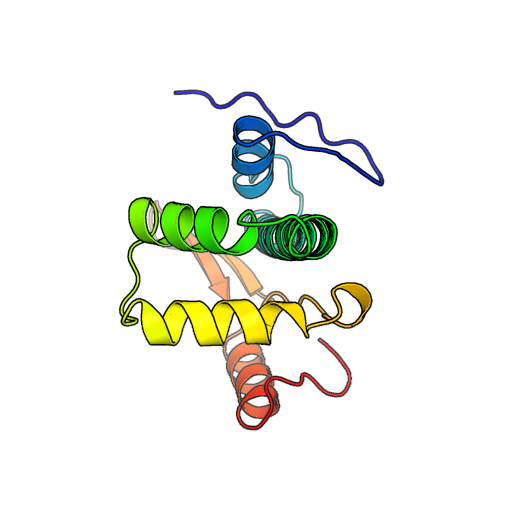 121 ? -1.494 -5.897 -20.135 1.00 95.12 121 LYS A N 1
ATOM 921 C CA . LYS A 1 121 ? -1.813 -6.522 -18.853 1.00 95.12 121 LYS A CA 1
ATOM 922 C C . LYS A 1 121 ? -2.384 -5.532 -17.848 1.00 95.12 121 LYS A C 1
ATOM 924 O O . LYS A 1 121 ? -3.363 -5.872 -17.186 1.00 95.12 121 LYS A O 1
ATOM 929 N N . ALA A 1 122 ? -1.857 -4.308 -17.783 1.00 94.25 122 ALA A N 1
ATOM 930 C CA . ALA A 1 122 ? -2.434 -3.242 -16.965 1.00 94.25 122 ALA A CA 1
ATOM 931 C C . ALA A 1 122 ? -3.904 -2.997 -17.331 1.00 94.25 122 ALA A C 1
ATOM 933 O O . ALA A 1 122 ? -4.773 -3.051 -16.464 1.00 94.25 122 ALA A O 1
ATOM 934 N N . ARG A 1 123 ? -4.207 -2.825 -18.625 1.00 95.19 123 ARG A N 1
ATOM 935 C CA . ARG A 1 123 ? -5.581 -2.646 -19.123 1.00 95.19 123 ARG A CA 1
ATOM 936 C C . ARG A 1 123 ? -6.475 -3.832 -18.781 1.00 95.19 123 ARG A C 1
ATOM 938 O O . ARG A 1 123 ? -7.588 -3.626 -18.306 1.00 95.19 123 ARG A O 1
ATOM 945 N N . SER A 1 124 ? -5.993 -5.056 -18.991 1.00 93.31 124 SER A N 1
ATOM 946 C CA . SER A 1 124 ? -6.734 -6.279 -18.668 1.00 93.31 124 SER A CA 1
ATOM 947 C C . SER A 1 124 ? -7.063 -6.368 -17.174 1.00 93.31 124 SER A C 1
ATOM 949 O O . SER A 1 124 ? -8.218 -6.565 -16.796 1.00 93.31 124 SER A O 1
ATOM 951 N N . TRP A 1 125 ? -6.073 -6.171 -16.301 1.00 93.06 125 TRP A N 1
ATOM 952 C CA . TRP A 1 125 ? -6.263 -6.246 -14.853 1.00 93.06 125 TRP A CA 1
ATOM 953 C C . TRP A 1 125 ? -7.172 -5.137 -14.335 1.00 93.06 125 TRP A C 1
ATOM 955 O O . TRP A 1 125 ? -8.108 -5.425 -13.594 1.00 93.06 125 TRP A O 1
ATOM 965 N N . THR A 1 126 ? -6.965 -3.891 -14.767 1.00 90.12 126 THR A N 1
ATOM 966 C CA . THR A 1 126 ? -7.857 -2.784 -14.407 1.00 90.12 126 THR A CA 1
ATOM 967 C C . THR A 1 126 ? -9.268 -3.004 -14.948 1.00 90.12 126 THR A C 1
ATOM 969 O O . THR A 1 126 ? -10.229 -2.681 -14.261 1.00 90.12 126 THR A O 1
ATOM 972 N N . GLY A 1 127 ? -9.419 -3.589 -16.141 1.00 93.69 127 GLY A N 1
ATOM 973 C CA . GLY A 1 127 ? -10.717 -3.969 -16.697 1.00 93.69 127 GLY A CA 1
ATOM 974 C C . GLY A 1 127 ? -11.459 -4.972 -15.814 1.00 93.69 127 GLY A C 1
ATOM 975 O O . GLY A 1 127 ? -12.627 -4.751 -15.506 1.00 93.69 127 GLY A O 1
ATOM 976 N N . ARG A 1 128 ? -10.768 -6.021 -15.344 1.00 91.94 128 ARG A N 1
ATOM 977 C CA . ARG A 1 128 ? -11.331 -7.019 -14.417 1.00 91.94 128 ARG A CA 1
ATOM 978 C C . ARG A 1 128 ? -11.699 -6.415 -13.060 1.00 91.94 128 ARG A C 1
ATOM 980 O O . ARG A 1 128 ? -12.786 -6.669 -12.567 1.00 91.94 128 ARG A O 1
ATOM 987 N N . ALA A 1 129 ? -10.828 -5.578 -12.499 1.00 91.94 129 ALA A N 1
ATOM 988 C CA . ALA A 1 129 ? -11.020 -4.977 -11.180 1.00 91.94 129 ALA A CA 1
ATOM 989 C C . ALA A 1 129 ? -11.960 -3.754 -11.172 1.00 91.94 129 ALA A C 1
ATOM 991 O O . ALA A 1 129 ? -12.243 -3.208 -10.110 1.00 91.94 129 ALA A O 1
ATOM 992 N N . ARG A 1 130 ? -12.430 -3.273 -12.330 1.00 91.88 130 ARG A N 1
ATOM 993 C CA . ARG A 1 130 ? -13.156 -1.994 -12.439 1.00 91.88 130 ARG A CA 1
ATOM 994 C C . ARG A 1 130 ? -14.455 -1.955 -11.632 1.00 91.88 130 ARG A C 1
ATOM 996 O O . ARG A 1 130 ? -14.814 -0.887 -11.146 1.00 91.88 130 ARG A O 1
ATOM 1003 N N . ALA A 1 131 ? -15.176 -3.070 -11.557 1.00 91.88 131 ALA A N 1
ATOM 1004 C CA . ALA A 1 131 ? -16.499 -3.108 -10.939 1.00 91.88 131 ALA A CA 1
ATOM 1005 C C . ALA A 1 131 ? -16.440 -3.298 -9.417 1.00 91.88 131 ALA A C 1
ATOM 1007 O O . ALA A 1 131 ? -17.222 -2.690 -8.693 1.00 91.88 131 ALA A O 1
ATOM 1008 N N . ASP A 1 132 ? -15.524 -4.139 -8.940 1.00 89.56 132 ASP A N 1
ATOM 1009 C CA . ASP A 1 132 ? -15.530 -4.661 -7.569 1.00 89.56 132 ASP A CA 1
ATOM 1010 C C . ASP A 1 132 ? -14.134 -4.722 -6.922 1.00 89.56 132 ASP A C 1
ATOM 1012 O O . ASP A 1 132 ? -13.975 -5.282 -5.838 1.00 89.56 132 ASP A O 1
ATOM 1016 N N . ALA A 1 133 ? -13.115 -4.157 -7.578 1.00 86.44 133 ALA A N 1
ATOM 1017 C CA . ALA A 1 133 ? -11.708 -4.239 -7.188 1.00 86.44 133 ALA A CA 1
ATOM 1018 C C . ALA A 1 133 ? -11.162 -5.678 -7.056 1.00 86.44 133 ALA A C 1
ATOM 1020 O O . ALA A 1 133 ? -10.080 -5.875 -6.495 1.00 86.44 133 ALA A O 1
ATOM 1021 N N . ALA A 1 134 ? -11.861 -6.688 -7.588 1.00 87.69 134 ALA A N 1
ATOM 1022 C CA . ALA A 1 134 ? -11.429 -8.074 -7.532 1.00 87.69 134 ALA A CA 1
ATOM 1023 C C . ALA A 1 134 ? -10.627 -8.463 -8.781 1.00 87.69 134 ALA A C 1
ATOM 1025 O O . ALA A 1 134 ? -11.005 -8.212 -9.923 1.00 87.69 134 ALA A O 1
ATOM 1026 N N . LEU A 1 135 ? -9.516 -9.166 -8.567 1.00 85.69 135 LEU A N 1
ATOM 1027 C CA . LEU A 1 135 ? -8.772 -9.845 -9.629 1.00 85.69 135 LEU A CA 1
ATOM 1028 C C . LEU A 1 135 ? -9.095 -11.338 -9.565 1.00 85.69 135 LEU A C 1
ATOM 1030 O O . LEU A 1 135 ? -8.317 -12.137 -9.043 1.00 85.69 135 LEU A O 1
ATOM 1034 N N . GLN A 1 136 ? -10.285 -11.709 -10.046 1.00 78.81 136 GLN A N 1
ATOM 1035 C CA . GLN A 1 136 ? -10.725 -13.107 -10.077 1.00 78.81 136 GLN A CA 1
ATOM 1036 C C . GLN A 1 136 ? -9.726 -13.963 -10.873 1.00 78.81 136 GLN A C 1
ATOM 1038 O O . GLN A 1 136 ? -9.371 -13.622 -12.002 1.00 78.81 136 GLN A O 1
ATOM 1043 N N . GLY A 1 137 ? -9.246 -15.054 -10.271 1.00 76.44 137 GLY A N 1
ATOM 1044 C CA . GLY A 1 137 ? -8.185 -15.895 -10.843 1.00 76.44 137 GLY A CA 1
ATOM 1045 C C . GLY A 1 137 ? -6.758 -15.379 -10.614 1.00 76.44 137 GLY A C 1
ATOM 1046 O O . GLY A 1 137 ? -5.819 -15.988 -11.110 1.00 76.44 137 GLY A O 1
ATOM 1047 N N . GLY A 1 138 ? -6.589 -14.293 -9.851 1.00 80.12 138 GLY A N 1
ATOM 1048 C CA . GLY A 1 138 ? -5.292 -13.744 -9.470 1.00 80.12 138 GLY A CA 1
ATOM 1049 C C . GLY A 1 138 ? -4.652 -12.823 -10.512 1.00 80.12 138 GLY A C 1
ATOM 1050 O O . GLY A 1 138 ? -5.298 -12.316 -11.446 1.00 80.12 138 GLY A O 1
ATOM 1051 N N . CYS A 1 139 ? -3.362 -12.600 -10.284 1.00 85.38 139 CYS A N 1
ATOM 1052 C CA . CYS A 1 139 ? -2.399 -12.093 -11.246 1.00 85.38 139 CYS A CA 1
ATOM 1053 C C . CYS A 1 139 ? -1.541 -13.272 -11.742 1.00 85.38 139 CYS A C 1
ATOM 1055 O O . CYS A 1 139 ? -1.131 -13.189 -12.914 1.00 85.38 139 CYS A O 1
#

Foldseek 3Di:
DDQPQQPDDPDDDDDDPSSLVNQLPDAPVDPQGVQVSLVSVVVSVLVVLVVCLVCVPPPCPLVVVLVVCVVPDDDPDDSVVSSVVSVVSNVDDSVPDADDGQDFDWDDDVPDTDTDGPVVSVCVQCVCCVPPNDPVVGD

=== Feature glossary ===
A reading guide for the features in this record.

Start from the sequence.

  · This is the polypeptide sequence — one letter per residue, N-terminus first. Length ranges from a few dozen residues for small domains to over a thousand for large multi-domain proteins.

Fold it, and you get atomic coordinates and the backbone conformation that goes with them.

  · Structure coordinates are given as an mmCIF _atom_site loop: one row per atom with element, residue name, chain id, sequence number, and x/y/z position in Å. Only the four main-chain atoms per residue are included here; side chains are omitted to keep the record compact.

  · Backbone dihedral angles. Every residue except chain termini has a φ (preceding-C → N → Cα → C) and a ψ (N → Cα → C → next-N). They are reported in degrees following the IUPAC sign convention. Secondary structure is essentially a statement about which (φ, ψ) basin each residue occupies.

  · The SS8 string is DSSP's per-residue secondary-structure call. α-helix (H) means an i→i+4 H-bond ladder; β-strand (E) means the residue participates in a β-sheet; 3₁₀ (G) and π (I) are tighter and wider helices; T/S are turns/bends; '-' is loop.

  · SS3 is a coarse helix/strand/coil call (letters a/b/c) made by the P-SEA algorithm from inter-Cα distances and dihedrals. It is less detailed than DSSP but needs only Cα positions.

Summarize the fold with a handful of shape descriptors and a per-residue structural alphabet.

  · Radius of gyration (Rg) is the root-mean-square distance of Cα atoms from their centroid — a single number for overall size and compactness. A globular domain of N residues has Rg ≈ 2.2·N^0.38 Å; an extended or disordered chain has a much larger Rg. The Cα contact count is the number of residue pairs whose Cα atoms are within 8 Å and are more than four positions apart in sequence — a standard proxy for tertiary packing density. The bounding box is the smallest axis-aligned box enclosing all Cα atoms.

  · The Foldseek 3Di string encodes local tertiary geometry as a 20-letter alphabet — one character per residue — derived from the relative positions of nearby Cα atoms. Unlike the amino-acid sequence, 3Di is a direct function of the 3D structure, so two proteins with the same fold have similar 3Di strings even at low sequence identity.

  · Solvent-accessible surface area (SASA) is the area in Å² traced out by the centre of a 1.4 Å probe sphere (a water molecule) rolled over the protein's van der Waals surface (Shrake–Rupley / Lee–Richards construction). Buried residues have near-zero SASA; fully exposed residues can exceed 200 Å². The total SASA scales roughly with the number of surface residues.

Ask how reliable the model is.

  · pLDDT (predicted Local Distance Difference Test) is AlphaFold's per-residue confidence score, ranging from 0 to 100. Values above 90 indicate high confidence (typically well-packed cores); 70–90 is confident; 50–70 low confidence; below 50 usually means the region is disordered or the prediction is unreliable there. AlphaFold stores pLDDT in the mmCIF B-factor column.

  · B-factor (Debye–Waller factor) reflects atomic displacement in the crystal lattice. It is an experimental observable (units Å²), not a prediction; low values mean the atom is pinned down, high values mean it moves or is heterogeneous across the crystal.

  · Predicted Aligned Error (PAE) is an AlphaFold confidence matrix: entry (i, j) is the expected error in the position of residue j, in ångströms, when the prediction is superimposed on the true structure at residue i. Low PAE within a block of residues means that block is internally rigid and well-predicted; high PAE between two blocks means their relative placement is uncertain even if each block individually is confident.

Place it in context: what it resembles, what it is annotated as, and how it looks.

  · Nearest PDB neighbors are the top structural matches found by Foldseek when searching this structure against the entire Protein Data Bank. Each hit reports a TM-score (0 to 1; >0.5 almost always implies the same fold) and an E-value. These are *structural* homologs — they may share no detectable sequence similarity.

  · Functional annotations link the protein to curated databases. InterPro entries identify conserved domains and families by matching the sequence against member-database signatures (Pfam, PROSITE, CDD, …). Gene Ontology (GO) terms describe molecular function, biological process, and cellular component in a controlled vocabulary. CATH places the structure in a hierarchical fold classification (Class/Architecture/Topology/Homologous-superfamily). The organism is the source species.

  · Three diagnostic plots accompany the record. The Cα contact map visualizes the tertiary structure as a 2D adjacency matrix (8 Å cutoff, sequence-local contacts suppressed). The Ramachandran plot shows the distribution of backbone (φ, ψ) torsions, with points in the α and β basins reflecting secondary structure content. The PAE plot shows AlphaFold's inter-residue confidence as a color matrix.

  · Six rendered views show the 3D structure from the faces of a cube — i.e. along ±x, ±y, ±z. Rendering representation is drawn randomly per protein from cartoon (secondary-structure ribbons), sticks (backbone bonds), or molecular surface; coloring is either 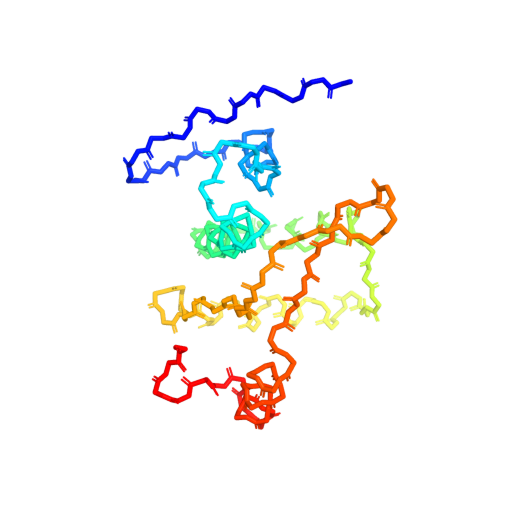N→C rainbow (blue at the N-terminus through red at the C-terminus) or one color per chain.